Protein AF-A0A377U4S3-F1 (afdb_monomer_lite)

Organism: Klebsiella pneumoniae (NCBI:txid573)

InterPro domains:
  IPR029039 Flavoprotein-like superfamily [G3DSA:3.40.50.360] (1-42)

Foldseek 3Di:
DPPPPDDDPAQDDDCPPPVVCPVVSVVVRVVVVVVVVVVVVD

pLDDT: mean 81.11, std 14.1, range [39.84, 93.31]

Sequence (42 aa):
MIADGQLFVGLALDETNQYDLSDERIQSWCEQILGEMAEHFS

Structure (mmCIF, N/CA/C/O backbone):
data_AF-A0A377U4S3-F1
#
_entry.id   AF-A0A377U4S3-F1
#
loop_
_atom_site.group_PDB
_atom_site.id
_atom_site.type_symbol
_atom_site.label_atom_id
_atom_site.label_alt_id
_atom_site.label_comp_id
_atom_site.label_asym_id
_atom_site.label_entity_id
_atom_site.label_seq_id
_atom_site.pdbx_PDB_ins_code
_atom_site.Cartn_x
_atom_site.Cartn_y
_atom_site.Cartn_z
_atom_site.occupancy
_atom_site.B_iso_or_equiv
_atom_site.auth_seq_id
_atom_site.auth_comp_id
_atom_site.auth_asym_id
_atom_site.auth_atom_id
_atom_site.pdbx_PDB_model_num
ATOM 1 N N . MET A 1 1 ? 5.860 -15.803 -8.410 1.00 39.84 1 MET A N 1
ATOM 2 C CA . MET A 1 1 ? 5.027 -16.129 -7.236 1.00 39.84 1 MET A CA 1
ATOM 3 C C . MET A 1 1 ? 5.836 -15.725 -6.020 1.00 39.84 1 MET A C 1
ATOM 5 O O . MET A 1 1 ? 6.937 -16.241 -5.874 1.00 39.84 1 MET A O 1
ATOM 9 N N . ILE A 1 2 ? 5.377 -14.732 -5.252 1.00 49.34 2 ILE A N 1
ATOM 10 C CA . ILE A 1 2 ? 5.966 -14.427 -3.939 1.00 49.34 2 ILE A CA 1
ATOM 11 C C . ILE A 1 2 ? 5.940 -15.720 -3.126 1.00 49.34 2 ILE A C 1
ATOM 13 O O . ILE A 1 2 ? 4.907 -16.385 -3.059 1.00 49.34 2 ILE A O 1
ATOM 17 N N . ALA A 1 3 ? 7.118 -16.138 -2.671 1.00 51.00 3 ALA A N 1
ATOM 18 C CA . ALA A 1 3 ? 7.301 -17.402 -1.990 1.00 51.00 3 ALA A CA 1
ATOM 19 C C . ALA A 1 3 ? 6.447 -17.426 -0.720 1.00 51.00 3 AL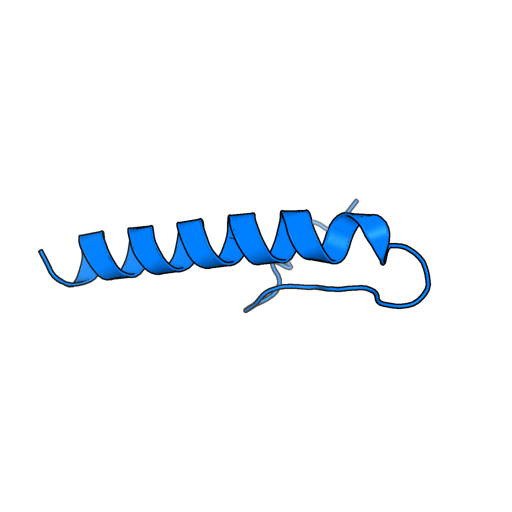A A C 1
ATOM 21 O O . ALA A 1 3 ? 6.392 -16.446 0.024 1.00 51.0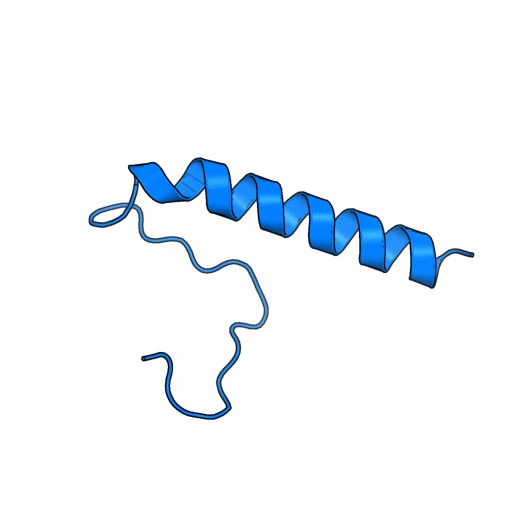0 3 ALA A O 1
ATOM 22 N N . ASP A 1 4 ? 5.775 -18.557 -0.541 1.00 55.09 4 ASP A N 1
ATOM 23 C CA . ASP A 1 4 ? 4.958 -18.952 0.599 1.00 55.09 4 ASP A CA 1
ATOM 24 C C . ASP A 1 4 ? 5.415 -18.283 1.915 1.00 55.09 4 ASP A C 1
ATOM 26 O O . ASP A 1 4 ? 6.460 -18.612 2.477 1.00 55.09 4 ASP A O 1
ATOM 30 N N . GLY A 1 5 ? 4.649 -17.289 2.376 1.00 55.28 5 GLY A N 1
ATOM 31 C CA . GLY A 1 5 ? 4.750 -16.742 3.733 1.00 55.28 5 GLY A CA 1
ATOM 32 C C . GLY A 1 5 ? 5.582 -15.473 3.951 1.00 55.28 5 GLY A C 1
ATOM 33 O O . GLY A 1 5 ? 5.513 -14.925 5.049 1.00 55.28 5 GLY A O 1
ATOM 34 N N . GLN A 1 6 ? 6.317 -14.946 2.964 1.00 60.50 6 GLN A N 1
ATOM 35 C CA . GLN A 1 6 ? 6.963 -13.628 3.106 1.00 60.50 6 GLN A CA 1
ATOM 36 C C . GLN A 1 6 ? 6.101 -12.528 2.491 1.00 60.50 6 GLN A C 1
ATOM 38 O O . GLN A 1 6 ? 6.261 -12.142 1.334 1.00 60.50 6 GLN A O 1
ATOM 43 N N . LEU A 1 7 ? 5.165 -12.024 3.294 1.00 70.50 7 LEU A N 1
ATOM 44 C CA . LEU A 1 7 ? 4.510 -10.753 3.013 1.00 70.50 7 LEU A CA 1
ATOM 45 C C . LEU A 1 7 ? 5.501 -9.620 3.289 1.00 70.50 7 LEU A C 1
ATOM 47 O O . LEU A 1 7 ? 6.244 -9.650 4.273 1.00 70.50 7 LEU A O 1
ATOM 51 N N . PHE A 1 8 ? 5.517 -8.614 2.419 1.00 72.50 8 PHE A N 1
ATOM 52 C CA . PHE A 1 8 ? 6.222 -7.377 2.721 1.00 72.50 8 PHE A CA 1
ATOM 53 C C . PHE A 1 8 ? 5.541 -6.702 3.912 1.00 72.50 8 PHE A C 1
ATOM 55 O O . PHE A 1 8 ? 4.317 -6.634 3.979 1.00 72.50 8 PHE A O 1
ATOM 62 N N . VAL A 1 9 ? 6.337 -6.155 4.829 1.00 75.69 9 VAL A N 1
ATOM 63 C CA . VAL A 1 9 ? 5.835 -5.354 5.960 1.00 75.69 9 VAL A CA 1
ATOM 64 C C . VAL A 1 9 ? 5.299 -3.977 5.527 1.00 75.69 9 VAL A C 1
ATOM 66 O O . VAL A 1 9 ? 4.915 -3.173 6.368 1.00 75.69 9 VAL A O 1
ATOM 69 N N . GLY A 1 10 ? 5.294 -3.688 4.223 1.00 82.62 10 GLY A N 1
ATOM 70 C CA . GLY A 1 10 ? 4.847 -2.436 3.623 1.00 82.62 10 GLY A CA 1
ATOM 71 C C . GLY A 1 10 ? 4.675 -2.567 2.108 1.00 82.62 10 GLY A C 1
ATOM 72 O O . GLY A 1 10 ? 4.850 -3.648 1.541 1.00 82.62 10 GLY A O 1
ATOM 73 N N . LEU A 1 11 ? 4.332 -1.462 1.446 1.00 86.31 11 LEU A N 1
ATOM 74 C CA . LEU A 1 11 ? 4.127 -1.438 0.000 1.00 86.31 11 LEU A CA 1
ATOM 75 C C . LEU A 1 11 ? 5.429 -1.715 -0.761 1.00 86.31 11 LEU A C 1
ATOM 77 O O . LEU A 1 11 ? 6.408 -0.984 -0.629 1.00 86.31 11 LEU A O 1
ATOM 81 N N . ALA A 1 12 ? 5.419 -2.750 -1.597 1.00 87.81 12 ALA A N 1
ATOM 82 C CA . ALA A 1 12 ? 6.504 -3.029 -2.529 1.00 87.81 12 ALA A CA 1
ATOM 83 C C . ALA A 1 12 ? 6.230 -2.351 -3.877 1.00 87.81 12 ALA A C 1
ATOM 85 O O . ALA A 1 12 ? 5.253 -2.692 -4.545 1.00 87.81 12 ALA A O 1
ATOM 86 N N . LEU A 1 13 ? 7.114 -1.438 -4.285 1.00 86.00 13 LEU A N 1
ATOM 87 C CA . LEU A 1 13 ? 7.097 -0.765 -5.587 1.00 86.00 13 LEU A CA 1
ATOM 88 C C . LEU A 1 13 ? 8.386 -1.069 -6.356 1.00 86.00 13 LEU A C 1
ATOM 90 O O . LEU A 1 13 ? 9.447 -1.222 -5.754 1.00 86.00 13 LEU A O 1
ATOM 94 N N . ASP A 1 14 ? 8.277 -1.159 -7.680 1.00 87.31 14 ASP A N 1
ATOM 95 C CA . ASP A 1 14 ? 9.404 -1.349 -8.596 1.00 87.31 14 ASP A CA 1
ATOM 96 C C . ASP A 1 14 ? 9.352 -0.249 -9.663 1.00 87.31 14 ASP A C 1
ATOM 98 O O . ASP A 1 14 ? 8.485 -0.246 -10.539 1.00 87.31 14 ASP A O 1
ATOM 102 N N . GLU A 1 15 ? 10.269 0.711 -9.551 1.00 78.75 15 GLU A N 1
ATOM 103 C CA . GLU A 1 15 ? 10.272 1.945 -10.346 1.00 78.75 15 GLU A CA 1
ATOM 104 C C . GLU A 1 15 ? 10.820 1.762 -11.770 1.00 78.75 15 GLU A C 1
ATOM 106 O O . GLU A 1 15 ? 10.677 2.658 -12.600 1.00 78.75 15 GLU A O 1
ATOM 111 N N . THR A 1 16 ? 11.455 0.626 -12.078 1.00 84.56 16 THR A N 1
ATOM 112 C CA . THR A 1 16 ? 12.151 0.416 -13.359 1.00 84.56 16 THR A CA 1
ATOM 113 C C . THR A 1 16 ? 11.392 -0.496 -14.308 1.00 84.56 16 THR A C 1
ATOM 115 O O . THR A 1 16 ? 11.439 -0.300 -15.521 1.00 84.56 16 THR A O 1
ATOM 118 N N . ASN A 1 17 ? 10.693 -1.499 -13.781 1.00 83.56 17 ASN A N 1
ATOM 119 C CA . ASN A 1 17 ? 10.050 -2.543 -14.572 1.00 83.56 17 ASN A CA 1
ATOM 120 C C . ASN A 1 17 ? 8.526 -2.546 -14.436 1.00 83.56 17 ASN A C 1
ATOM 122 O O . ASN A 1 17 ? 7.858 -3.156 -15.270 1.00 83.56 17 ASN A O 1
ATOM 126 N N . GLN A 1 18 ? 7.977 -1.909 -13.399 1.00 85.12 18 GLN A N 1
ATOM 127 C CA . GLN A 1 18 ? 6.539 -1.907 -13.104 1.00 85.12 18 GLN A CA 1
ATOM 128 C C . GLN A 1 18 ? 6.037 -0.517 -12.703 1.00 85.12 18 GLN A C 1
ATOM 130 O O . GLN A 1 18 ? 5.110 -0.395 -11.901 1.00 85.12 18 GLN A O 1
ATOM 135 N N . TYR A 1 19 ? 6.628 0.532 -13.280 1.00 87.50 19 TYR A N 1
ATOM 136 C CA . TYR A 1 19 ? 6.259 1.912 -12.979 1.00 87.50 19 TYR A CA 1
ATOM 137 C C . TYR A 1 19 ? 4.758 2.165 -13.174 1.00 87.50 19 TYR A C 1
ATOM 139 O O . TYR A 1 19 ? 4.125 2.708 -12.275 1.00 87.50 19 TYR A O 1
ATOM 147 N N . ASP A 1 20 ? 4.168 1.667 -14.268 1.00 88.56 20 ASP A N 1
ATOM 148 C CA . ASP A 1 20 ? 2.735 1.821 -14.569 1.00 88.56 20 ASP A CA 1
AT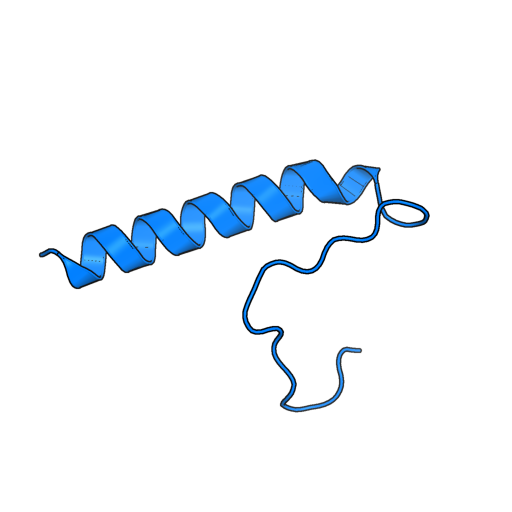OM 149 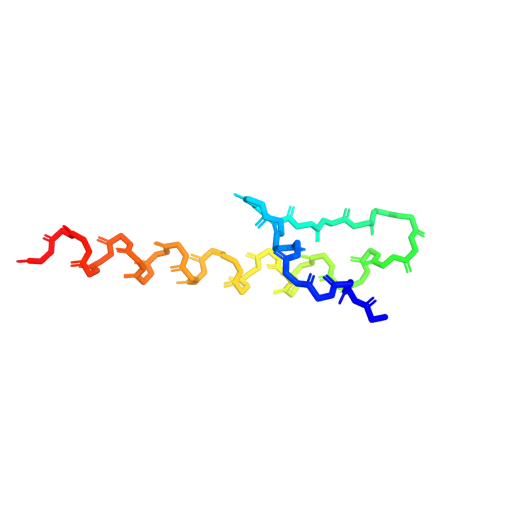C C . ASP A 1 20 ? 1.807 1.221 -13.494 1.00 88.56 20 ASP A C 1
ATOM 151 O O . ASP A 1 20 ? 0.659 1.632 -13.364 1.00 88.56 20 ASP A O 1
ATOM 155 N N . LEU A 1 21 ? 2.296 0.257 -12.704 1.00 88.31 21 LEU A N 1
ATOM 156 C CA . LEU A 1 21 ? 1.542 -0.350 -11.602 1.00 88.31 21 LEU A CA 1
ATOM 157 C C . LEU A 1 21 ? 1.726 0.405 -10.280 1.00 88.31 21 LEU A C 1
ATOM 159 O O . LEU A 1 21 ? 1.069 0.076 -9.295 1.00 88.31 21 LEU A O 1
ATOM 163 N N . SER A 1 22 ? 2.626 1.388 -10.220 1.00 89.31 22 SER A N 1
ATOM 164 C CA . SER A 1 22 ? 2.952 2.084 -8.973 1.00 89.31 22 SER A CA 1
ATOM 165 C C . SER A 1 22 ? 1.761 2.867 -8.446 1.00 89.31 22 SER A C 1
ATOM 167 O O . SER A 1 22 ? 1.422 2.723 -7.276 1.00 89.31 22 SER A O 1
ATOM 169 N N . ASP A 1 23 ? 1.077 3.611 -9.313 1.00 89.81 23 ASP A N 1
ATOM 170 C CA . ASP A 1 23 ? -0.073 4.429 -8.924 1.00 89.81 23 ASP A CA 1
ATOM 171 C C . ASP A 1 23 ? -1.224 3.568 -8.380 1.00 89.81 23 ASP A C 1
ATOM 173 O O . ASP A 1 23 ? -1.753 3.842 -7.301 1.00 89.81 23 ASP A O 1
ATOM 177 N N . GLU A 1 24 ? -1.558 2.470 -9.068 1.00 91.12 24 GLU A N 1
ATOM 178 C CA . GLU A 1 24 ? -2.605 1.531 -8.637 1.00 91.12 24 GLU A CA 1
ATOM 179 C C . GLU A 1 24 ? -2.260 0.873 -7.290 1.00 91.12 24 GLU A C 1
ATOM 181 O O . GLU A 1 24 ? -3.107 0.758 -6.394 1.00 91.12 24 GLU A O 1
ATOM 186 N N . ARG A 1 25 ? -0.995 0.470 -7.116 1.00 90.75 25 ARG A N 1
ATOM 187 C CA . ARG A 1 25 ? -0.518 -0.172 -5.884 1.00 90.75 25 ARG A CA 1
ATOM 188 C C . ARG A 1 25 ? -0.479 0.807 -4.714 1.00 90.75 25 ARG A C 1
ATOM 190 O O . ARG A 1 25 ? -0.855 0.422 -3.608 1.00 90.75 25 ARG A O 1
ATOM 197 N N . ILE A 1 26 ? -0.079 2.059 -4.947 1.00 91.31 26 ILE A N 1
ATOM 198 C CA . ILE A 1 26 ? -0.115 3.129 -3.940 1.00 91.31 26 ILE A CA 1
ATOM 199 C C . ILE A 1 26 ? -1.553 3.393 -3.502 1.00 91.31 26 ILE A C 1
ATOM 201 O O . ILE A 1 26 ? -1.816 3.431 -2.300 1.00 91.31 26 ILE A O 1
ATOM 205 N N . GLN A 1 27 ? -2.486 3.536 -4.447 1.00 92.94 27 GLN A N 1
ATOM 206 C CA . GLN A 1 27 ? -3.890 3.778 -4.121 1.00 92.94 27 GLN A CA 1
ATOM 207 C C . GLN A 1 27 ? -4.469 2.639 -3.273 1.00 92.94 27 GLN A C 1
ATOM 209 O O . GLN A 1 27 ? -5.007 2.898 -2.197 1.00 92.94 27 GLN A O 1
ATOM 214 N N . SER A 1 28 ? -4.282 1.391 -3.710 1.00 90.81 28 SER A N 1
ATOM 215 C CA . SER A 1 28 ? -4.784 0.214 -2.989 1.00 90.81 28 SER A CA 1
ATOM 216 C C . SER A 1 28 ? -4.206 0.112 -1.572 1.00 90.81 28 SER A C 1
ATOM 218 O O . SER A 1 28 ? -4.912 -0.222 -0.623 1.00 90.81 28 SER A O 1
ATOM 220 N N . TRP A 1 29 ? -2.919 0.429 -1.400 1.00 92.38 29 TRP A N 1
ATOM 221 C CA . TRP A 1 29 ? -2.269 0.403 -0.088 1.00 92.38 29 TRP A CA 1
ATOM 222 C C . TRP A 1 29 ? -2.765 1.513 0.844 1.00 92.38 29 TRP A C 1
ATOM 224 O O . TRP A 1 29 ? -2.978 1.273 2.033 1.00 92.38 29 TRP A O 1
ATOM 234 N N . CYS A 1 30 ? -3.006 2.714 0.314 1.00 93.31 30 CYS A N 1
ATOM 235 C CA . CYS A 1 30 ? -3.620 3.802 1.072 1.00 93.31 30 CYS A CA 1
ATOM 236 C C . CYS A 1 30 ? -5.028 3.427 1.553 1.00 93.31 30 CYS A C 1
ATOM 238 O O . CYS A 1 30 ? -5.347 3.655 2.717 1.00 93.31 30 CYS A O 1
ATOM 240 N N . GLU A 1 31 ? -5.858 2.832 0.691 1.00 93.19 31 GLU A N 1
ATOM 241 C CA . GLU A 1 31 ? -7.202 2.367 1.061 1.00 93.19 31 GLU A CA 1
ATOM 242 C C . GLU A 1 31 ? -7.151 1.302 2.162 1.00 93.19 31 GLU A C 1
ATOM 244 O O . GLU A 1 31 ? -7.913 1.389 3.127 1.00 93.19 31 GLU A O 1
ATOM 249 N N . GLN A 1 32 ? -6.210 0.355 2.070 1.00 90.94 32 GLN A N 1
ATOM 250 C CA . GLN A 1 32 ? -5.991 -0.652 3.108 1.00 90.94 32 GLN A CA 1
ATOM 251 C C . GLN A 1 32 ? -5.661 -0.003 4.461 1.00 90.94 32 GLN A C 1
ATOM 253 O O . GLN A 1 32 ? -6.337 -0.280 5.448 1.00 90.94 32 GLN A O 1
ATOM 258 N N . ILE A 1 33 ? -4.666 0.891 4.513 1.00 90.31 33 ILE A N 1
ATOM 259 C CA . ILE A 1 33 ? -4.265 1.557 5.763 1.00 90.31 33 ILE A CA 1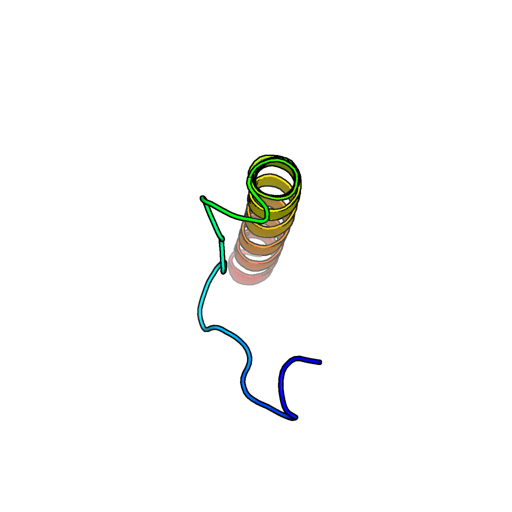
ATOM 260 C C . ILE A 1 33 ? -5.411 2.387 6.335 1.00 90.31 33 ILE A C 1
ATOM 262 O O . ILE A 1 33 ? -5.640 2.371 7.540 1.00 90.31 33 ILE A O 1
ATOM 266 N N . LEU A 1 34 ? -6.137 3.126 5.495 1.00 91.75 34 LEU A N 1
ATOM 267 C CA . LEU A 1 34 ? -7.270 3.930 5.949 1.00 91.75 34 LEU A CA 1
ATOM 268 C C . LEU A 1 34 ? -8.377 3.056 6.551 1.00 91.75 34 LEU A C 1
ATOM 270 O O . LEU A 1 34 ? -8.940 3.435 7.577 1.00 91.75 34 LEU A O 1
ATOM 274 N N . GLY A 1 35 ? -8.656 1.894 5.952 1.00 91.44 35 GLY A N 1
ATOM 275 C CA . GLY A 1 35 ? -9.579 0.901 6.501 1.00 91.44 35 GLY A CA 1
ATOM 276 C C . GLY A 1 35 ? -9.108 0.357 7.848 1.00 91.44 35 GLY A C 1
ATOM 277 O O . GLY A 1 35 ? -9.846 0.437 8.826 1.00 91.44 35 GLY A O 1
ATOM 278 N N . GLU A 1 36 ? -7.854 -0.095 7.927 1.00 90.31 36 GLU A N 1
ATOM 279 C CA . GLU A 1 36 ? -7.258 -0.609 9.166 1.00 90.31 36 GLU A CA 1
ATOM 280 C C . GLU A 1 36 ? -7.283 0.438 10.288 1.00 90.31 36 GLU A C 1
ATOM 282 O O . GLU A 1 36 ? -7.635 0.123 11.421 1.00 90.31 36 GLU A O 1
ATOM 287 N N . MET A 1 37 ? -6.963 1.700 9.984 1.00 90.44 37 MET A N 1
ATOM 288 C CA . MET A 1 37 ? -7.030 2.798 10.952 1.00 90.44 37 MET A CA 1
ATOM 289 C C . MET A 1 37 ? -8.475 3.065 11.388 1.00 90.44 37 MET A C 1
ATOM 291 O O . MET A 1 37 ? -8.729 3.249 12.576 1.00 90.44 37 MET A O 1
ATOM 295 N N . ALA A 1 38 ? -9.436 3.062 10.463 1.00 89.75 38 ALA A N 1
ATOM 296 C CA . ALA A 1 38 ? -10.843 3.255 10.803 1.00 89.75 38 ALA A CA 1
ATOM 297 C C . ALA A 1 38 ? -11.380 2.145 11.726 1.00 89.75 38 ALA A C 1
ATOM 299 O O . ALA A 1 38 ? -12.101 2.457 12.670 1.00 89.75 38 ALA A O 1
ATOM 300 N N . GLU A 1 39 ? -10.998 0.885 11.497 1.00 87.88 39 GLU A N 1
ATOM 301 C CA . GLU A 1 39 ? -11.353 -0.244 12.371 1.00 87.88 39 GLU A CA 1
ATOM 302 C C . GLU A 1 39 ? -10.618 -0.200 13.719 1.00 87.88 39 GLU A C 1
ATOM 304 O O . GLU A 1 39 ? -11.195 -0.529 14.752 1.00 87.88 39 GLU A O 1
ATOM 309 N N . HIS A 1 40 ? -9.353 0.232 13.743 1.00 81.88 40 HIS A N 1
ATOM 310 C CA . HIS A 1 40 ? -8.570 0.322 14.979 1.00 81.88 40 HIS A CA 1
ATOM 311 C C . HIS A 1 40 ? -9.004 1.456 15.918 1.00 81.88 40 HIS A C 1
ATOM 313 O O . HIS A 1 40 ? -8.729 1.380 17.118 1.00 81.88 40 HIS A O 1
ATOM 319 N N . PHE A 1 41 ? -9.638 2.508 15.395 1.00 73.75 41 PHE A N 1
ATOM 320 C CA . PHE A 1 41 ? -10.076 3.675 16.169 1.00 73.75 41 PHE A CA 1
ATOM 321 C C . PHE A 1 41 ? -11.600 3.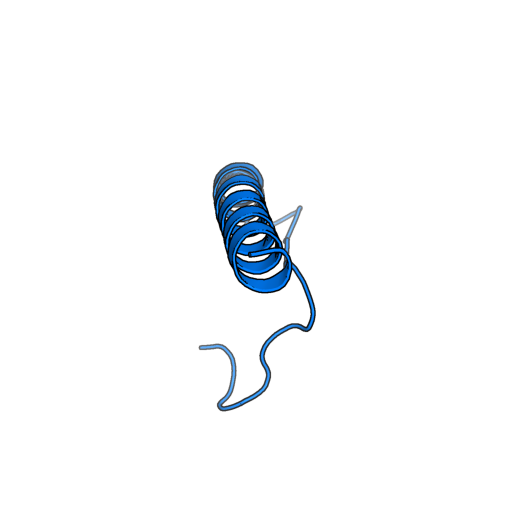738 16.416 1.00 73.75 41 PHE A C 1
ATOM 323 O O . PHE A 1 41 ? -12.071 4.765 16.913 1.00 73.75 41 PHE A O 1
ATOM 330 N N . SER A 1 42 ? -12.364 2.676 16.108 1.00 57.06 42 SER A N 1
ATOM 331 C CA . SER A 1 42 ? -13.805 2.549 16.424 1.00 57.06 42 SER A CA 1
ATOM 332 C C . SER A 1 42 ? -14.056 1.806 17.733 1.00 57.06 42 SER A C 1
ATOM 334 O O . SER A 1 42 ? -14.920 2.262 18.514 1.00 57.06 42 SER A O 1
#

Radius of gyration: 12.8 Å; chains: 1; bounding box: 26×23×31 Å

Secondary structure (DSSP, 8-state):
---TT---SS----TTT-GGGHHHHHHHHHHHHHHHHHHHT-